Protein AF-A0AA50VNF7-F1 (afdb_monomer)

Structure (mmCIF, N/CA/C/O backbone):
data_AF-A0AA50VNF7-F1
#
_entry.id   AF-A0AA50VNF7-F1
#
loop_
_atom_site.group_PDB
_atom_site.id
_atom_site.type_symbol
_atom_site.label_atom_id
_atom_site.label_alt_id
_atom_site.label_comp_id
_atom_site.label_asym_id
_atom_site.label_entity_id
_atom_site.label_seq_id
_atom_site.pdbx_PDB_ins_code
_atom_site.Cartn_x
_atom_site.Cartn_y
_atom_site.Cartn_z
_atom_site.occupancy
_atom_site.B_iso_or_equiv
_atom_site.auth_seq_id
_atom_site.auth_comp_id
_atom_site.auth_asym_id
_atom_site.auth_atom_id
_atom_site.pdbx_PDB_model_num
ATOM 1 N N . LYS A 1 1 ? -1.725 -6.350 14.701 1.00 88.06 1 LYS A N 1
ATOM 2 C CA . LYS A 1 1 ? -1.535 -5.075 13.963 1.00 88.06 1 LYS A CA 1
ATOM 3 C C . LYS A 1 1 ? -0.117 -4.948 13.410 1.00 88.06 1 LYS A C 1
ATOM 5 O O . LYS A 1 1 ? 0.026 -4.933 12.198 1.00 88.06 1 LYS A O 1
ATOM 10 N N . GLU A 1 2 ? 0.915 -4.910 14.256 1.00 94.56 2 GLU A N 1
ATOM 11 C CA . GLU A 1 2 ? 2.305 -4.661 13.821 1.00 94.56 2 GLU A CA 1
ATOM 12 C C . GLU A 1 2 ? 2.855 -5.678 12.823 1.00 94.56 2 GLU A C 1
ATOM 14 O O . GLU A 1 2 ? 3.373 -5.260 11.798 1.00 94.56 2 GLU A O 1
ATOM 19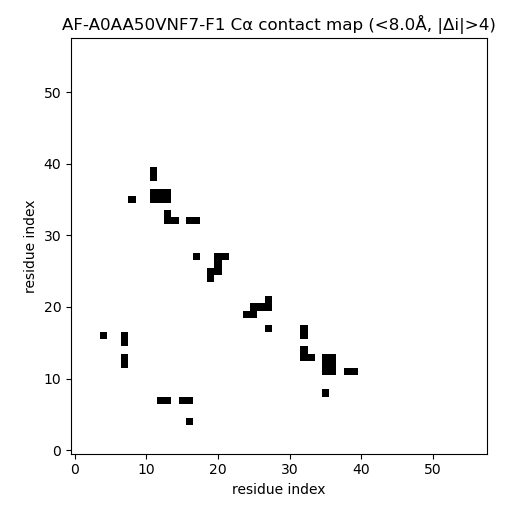 N N . GLN A 1 3 ? 2.678 -6.982 13.056 1.00 96.69 3 GLN A N 1
ATOM 20 C CA . GLN A 1 3 ? 3.151 -8.021 12.126 1.00 96.69 3 GLN A CA 1
ATOM 21 C C . GLN A 1 3 ? 2.552 -7.871 10.718 1.00 96.69 3 GLN A C 1
ATOM 23 O O . GLN A 1 3 ? 3.269 -7.955 9.724 1.00 96.69 3 GLN A O 1
ATOM 28 N N . LEU A 1 4 ? 1.247 -7.585 10.629 1.00 95.69 4 LEU A N 1
ATOM 29 C CA . LEU A 1 4 ? 0.579 -7.348 9.348 1.00 95.69 4 LEU A CA 1
ATOM 30 C C . LEU A 1 4 ? 1.135 -6.088 8.673 1.00 95.69 4 LEU A C 1
ATOM 32 O O . LEU A 1 4 ? 1.490 -6.123 7.500 1.00 95.69 4 LEU A O 1
ATOM 36 N N . LEU A 1 5 ? 1.270 -4.994 9.428 1.00 95.69 5 LEU A N 1
ATOM 37 C CA . LEU A 1 5 ? 1.813 -3.741 8.906 1.00 95.69 5 LEU A CA 1
ATOM 38 C C . LEU A 1 5 ? 3.279 -3.883 8.461 1.00 95.69 5 LEU A C 1
ATOM 40 O O . LEU A 1 5 ? 3.667 -3.284 7.465 1.00 95.69 5 LEU A O 1
ATOM 44 N N . GLN A 1 6 ? 4.087 -4.684 9.158 1.00 96.94 6 GLN A N 1
ATOM 45 C CA . GLN A 1 6 ? 5.461 -4.996 8.759 1.00 96.94 6 GLN A CA 1
ATOM 46 C C . GLN A 1 6 ? 5.507 -5.743 7.425 1.00 96.94 6 GLN A C 1
ATOM 48 O O . GLN A 1 6 ? 6.289 -5.364 6.559 1.00 96.94 6 GLN A O 1
ATOM 53 N N . GLY A 1 7 ? 4.647 -6.749 7.232 1.00 97.38 7 GLY A N 1
ATOM 54 C CA . GLY A 1 7 ? 4.552 -7.467 5.957 1.00 97.38 7 GLY A CA 1
ATOM 55 C C . GLY A 1 7 ? 4.126 -6.558 4.803 1.00 97.38 7 GLY A C 1
ATOM 56 O O . GLY A 1 7 ? 4.745 -6.571 3.742 1.00 97.38 7 GLY A O 1
ATOM 57 N N . ILE A 1 8 ? 3.125 -5.705 5.041 1.00 96.56 8 ILE A N 1
ATOM 58 C CA . ILE A 1 8 ? 2.650 -4.704 4.074 1.00 96.56 8 ILE A CA 1
ATOM 59 C C . ILE A 1 8 ? 3.785 -3.763 3.652 1.00 96.56 8 ILE A C 1
ATOM 61 O O . ILE A 1 8 ? 3.985 -3.550 2.457 1.00 96.56 8 ILE A O 1
ATOM 65 N N . LYS A 1 9 ? 4.544 -3.240 4.626 1.00 96.44 9 LYS A N 1
ATOM 66 C CA . LYS A 1 9 ? 5.691 -2.355 4.383 1.00 96.44 9 LYS A CA 1
ATOM 67 C C . LYS A 1 9 ? 6.807 -3.061 3.623 1.00 96.44 9 LYS A C 1
ATOM 69 O O . LYS A 1 9 ? 7.296 -2.526 2.642 1.00 96.44 9 LYS A O 1
ATOM 74 N N . ALA A 1 10 ? 7.181 -4.271 4.037 1.00 96.69 10 ALA A N 1
ATOM 75 C CA . ALA A 1 10 ? 8.246 -5.036 3.387 1.00 96.69 10 ALA A CA 1
ATOM 76 C C . ALA A 1 10 ? 7.932 -5.353 1.915 1.00 96.69 10 ALA A C 1
ATOM 78 O O . ALA A 1 10 ? 8.838 -5.414 1.087 1.00 96.69 10 ALA A O 1
ATOM 79 N N . GLY A 1 11 ? 6.651 -5.545 1.589 1.00 95.12 11 GLY A N 1
ATOM 80 C CA . GLY A 1 11 ? 6.188 -5.784 0.224 1.00 95.12 11 GLY A CA 1
ATOM 81 C C . GLY A 1 11 ? 5.784 -4.531 -0.552 1.00 95.12 11 GLY A C 1
ATOM 82 O O . GLY A 1 11 ? 5.283 -4.680 -1.662 1.00 95.12 11 GLY A O 1
ATOM 83 N N . ASN A 1 12 ? 5.929 -3.327 0.015 1.00 96.62 12 ASN A N 1
ATOM 84 C CA . ASN A 1 12 ? 5.421 -2.077 -0.560 1.00 96.62 12 ASN A CA 1
ATOM 85 C C . ASN A 1 12 ? 3.964 -2.178 -1.043 1.00 96.62 12 ASN A C 1
ATOM 87 O O . ASN A 1 12 ? 3.601 -1.666 -2.099 1.00 96.62 12 ASN A O 1
ATOM 91 N N . MET A 1 13 ? 3.093 -2.862 -0.303 1.00 95.56 13 MET A N 1
ATOM 92 C CA . MET A 1 13 ? 1.738 -3.179 -0.767 1.00 95.56 13 MET A CA 1
ATOM 93 C C . MET A 1 13 ? 0.776 -1.991 -0.578 1.00 95.56 13 MET A C 1
ATOM 95 O O . MET A 1 13 ? -0.206 -2.096 0.154 1.00 95.56 13 MET A O 1
ATOM 99 N N . ALA A 1 14 ? 1.053 -0.848 -1.216 1.00 95.94 14 ALA A N 1
ATOM 100 C CA . ALA A 1 14 ? 0.327 0.410 -1.002 1.00 95.94 14 ALA A CA 1
ATOM 101 C C . ALA A 1 14 ? -1.204 0.307 -1.169 1.00 95.94 14 ALA A C 1
ATOM 103 O O . ALA A 1 14 ? -1.913 0.743 -0.257 1.00 95.94 14 ALA A O 1
ATOM 104 N N . PRO A 1 15 ? -1.747 -0.334 -2.228 1.00 95.81 15 PRO A N 1
ATOM 105 C CA . PRO A 1 15 ? -3.196 -0.498 -2.355 1.00 95.81 15 PRO A CA 1
ATOM 106 C C . PRO A 1 15 ? -3.779 -1.333 -1.209 1.00 95.81 15 PRO A C 1
ATOM 108 O O . PRO A 1 15 ? -4.784 -0.961 -0.616 1.00 95.81 15 PRO A O 1
ATOM 111 N N . TYR A 1 16 ? -3.099 -2.418 -0.830 1.00 97.06 16 TYR A N 1
ATOM 112 C CA . TYR A 1 16 ? -3.545 -3.299 0.249 1.00 97.06 16 TYR A CA 1
ATOM 113 C C . TYR A 1 16 ? -3.489 -2.616 1.624 1.00 97.06 16 TYR A C 1
ATOM 115 O O . TYR A 1 16 ? -4.378 -2.814 2.445 1.00 97.06 16 TYR A O 1
ATOM 123 N N . TYR A 1 17 ? -2.491 -1.760 1.870 1.00 97.81 17 TYR A N 1
ATOM 124 C CA . TYR A 1 17 ? -2.414 -0.948 3.088 1.00 97.81 17 TYR A CA 1
ATOM 125 C C . TYR A 1 17 ? -3.665 -0.085 3.288 1.00 97.81 17 TYR A C 1
ATOM 127 O O . TYR A 1 17 ? -4.208 -0.033 4.392 1.00 97.81 17 TYR A O 1
ATOM 135 N N . LYS A 1 18 ? -4.127 0.572 2.216 1.00 96.75 18 LYS A N 1
ATOM 136 C CA . LYS A 1 18 ? -5.314 1.430 2.243 1.00 96.75 18 LYS A CA 1
ATOM 137 C C . LYS A 1 18 ? -6.576 0.639 2.592 1.00 96.75 18 LYS A C 1
ATOM 139 O O . LYS A 1 18 ? -7.306 1.057 3.491 1.00 96.75 18 LYS A O 1
ATOM 144 N N . GLU A 1 19 ? -6.788 -0.502 1.937 1.00 97.56 19 GLU A N 1
ATOM 145 C CA . GLU A 1 19 ? -7.938 -1.378 2.206 1.00 97.56 19 GLU A CA 1
ATOM 146 C C . GLU A 1 19 ? -7.908 -1.900 3.649 1.00 97.56 19 GLU A C 1
ATOM 148 O O . GLU A 1 19 ? -8.875 -1.739 4.385 1.00 97.56 19 GLU A O 1
ATOM 153 N N . VAL A 1 20 ? -6.760 -2.396 4.127 1.00 97.00 20 VAL A N 1
ATOM 154 C CA . VAL A 1 20 ? -6.612 -2.887 5.511 1.00 97.00 20 VAL A CA 1
ATOM 155 C C . VAL A 1 20 ? -6.875 -1.785 6.544 1.00 97.00 20 VAL A C 1
ATOM 157 O O . VAL A 1 20 ? -7.493 -2.046 7.579 1.00 97.00 20 VAL A O 1
ATOM 160 N N . CYS A 1 21 ? -6.418 -0.553 6.295 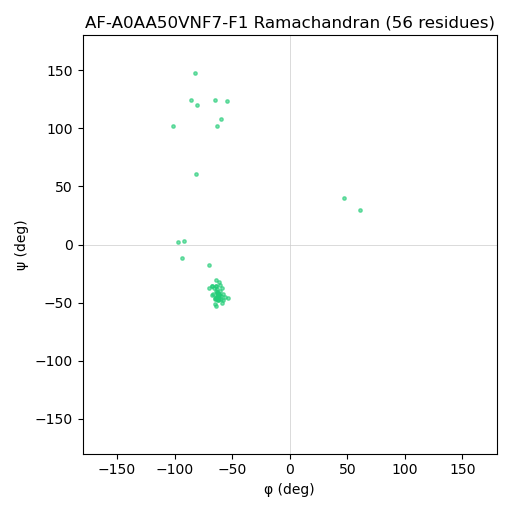1.00 97.19 21 CYS A N 1
ATOM 161 C CA . CYS A 1 21 ? -6.720 0.583 7.166 1.00 97.19 21 CYS A CA 1
ATOM 162 C C . CYS A 1 21 ? -8.218 0.899 7.214 1.00 97.19 21 CYS A C 1
ATOM 164 O O . CYS A 1 21 ? -8.736 1.159 8.299 1.00 97.19 21 CYS A O 1
ATOM 166 N N . SER A 1 22 ? -8.899 0.845 6.069 1.00 97.12 22 SER A N 1
ATOM 167 C CA . SER A 1 22 ? -10.351 1.020 5.976 1.00 97.12 22 SER A CA 1
ATOM 168 C C . SER A 1 22 ? -11.098 -0.093 6.722 1.00 97.12 22 SER A C 1
ATOM 170 O O . SER A 1 22 ? -11.877 0.190 7.631 1.00 97.12 22 SER A O 1
ATOM 172 N N . ASP A 1 23 ? -10.793 -1.354 6.416 1.00 97.56 23 ASP A N 1
ATOM 173 C CA . ASP A 1 23 ? -11.508 -2.530 6.925 1.00 97.56 23 ASP A CA 1
ATOM 174 C C . ASP A 1 23 ? -11.349 -2.722 8.434 1.00 97.56 23 ASP A C 1
ATOM 176 O O . ASP A 1 23 ? -12.280 -3.129 9.129 1.00 97.56 23 ASP A O 1
ATOM 180 N N . LEU A 1 24 ? -10.158 -2.428 8.963 1.00 96.44 24 LEU A N 1
ATOM 181 C CA . LEU A 1 24 ? -9.843 -2.602 10.382 1.00 96.44 24 LEU A CA 1
ATOM 182 C C . LEU A 1 24 ? -9.989 -1.307 11.193 1.00 96.44 24 LEU A C 1
ATOM 184 O O . LEU A 1 24 ? -9.673 -1.300 12.387 1.00 96.44 24 LEU A O 1
ATOM 188 N N . GLY A 1 25 ? -10.419 -0.209 10.560 1.00 96.38 25 GLY A N 1
ATOM 189 C CA . GLY A 1 25 ? -10.553 1.105 11.193 1.00 96.38 25 GLY A CA 1
ATOM 190 C C . GLY A 1 25 ? -9.229 1.664 11.722 1.00 96.38 25 GLY A C 1
ATOM 191 O O . GLY A 1 25 ? -9.202 2.357 12.741 1.00 96.38 25 GLY A O 1
ATOM 192 N N . TRP A 1 26 ? -8.101 1.320 11.095 1.00 96.00 26 TRP A N 1
ATOM 193 C CA . TRP A 1 26 ? -6.796 1.843 11.495 1.00 96.00 26 TRP A CA 1
ATOM 194 C C . TRP A 1 26 ? -6.564 3.228 10.901 1.00 96.00 26 TRP A C 1
ATOM 196 O O . TRP A 1 26 ? -6.963 3.520 9.778 1.00 96.00 26 TRP A O 1
ATOM 206 N N . THR A 1 27 ? -5.829 4.068 11.632 1.00 96.62 27 THR A N 1
ATOM 207 C CA . THR A 1 27 ? -5.350 5.347 11.104 1.00 96.62 27 THR A CA 1
ATOM 208 C C . THR A 1 27 ? -4.570 5.119 9.814 1.00 96.62 27 THR A C 1
ATOM 210 O O . THR A 1 27 ? -3.604 4.350 9.785 1.00 96.62 27 THR A O 1
ATOM 213 N N . PHE A 1 28 ? -5.016 5.789 8.759 1.00 97.19 28 PHE A N 1
ATOM 214 C CA . PHE A 1 28 ? -4.355 5.797 7.469 1.00 97.19 28 PHE A CA 1
ATOM 215 C C . PHE A 1 28 ? -3.267 6.874 7.453 1.00 97.19 28 PHE A C 1
ATOM 217 O O . PHE A 1 28 ? -3.535 8.043 7.729 1.00 97.19 28 PHE A O 1
ATOM 224 N N . ASP A 1 29 ? -2.041 6.466 7.146 1.00 97.69 29 ASP A N 1
ATOM 225 C CA . ASP A 1 29 ? -0.891 7.345 6.978 1.00 97.69 29 ASP A CA 1
ATOM 226 C C . ASP A 1 29 ? -0.629 7.544 5.479 1.00 97.69 29 ASP A C 1
ATOM 228 O O . ASP A 1 29 ? -0.075 6.672 4.802 1.00 97.69 29 ASP A O 1
ATOM 232 N N . GLN A 1 30 ? -1.043 8.703 4.959 1.00 97.50 30 GLN A N 1
ATOM 233 C CA . GLN A 1 30 ? -0.856 9.070 3.553 1.00 97.50 30 GLN A CA 1
ATOM 234 C C . GLN A 1 30 ? 0.626 9.071 3.159 1.00 97.50 30 GLN A C 1
ATOM 236 O O . GLN A 1 30 ? 0.965 8.631 2.065 1.00 97.50 30 GLN A O 1
ATOM 241 N N . LYS A 1 31 ? 1.521 9.503 4.057 1.00 97.69 31 LYS A N 1
ATOM 242 C CA . LYS A 1 31 ? 2.955 9.562 3.767 1.00 97.69 31 LYS A CA 1
ATOM 243 C C . LYS A 1 31 ? 3.511 8.157 3.549 1.00 97.69 31 LYS A C 1
ATOM 245 O O . LYS A 1 31 ? 4.207 7.925 2.566 1.00 97.69 31 LYS A O 1
ATOM 250 N N . LEU A 1 32 ? 3.149 7.215 4.421 1.00 96.75 32 LEU A N 1
ATOM 251 C CA . LEU A 1 32 ? 3.551 5.816 4.275 1.00 96.75 32 LEU A CA 1
ATOM 252 C C . LEU A 1 32 ? 3.016 5.200 2.970 1.00 96.75 32 LEU A C 1
ATOM 254 O O . LEU A 1 32 ? 3.730 4.466 2.287 1.00 96.75 32 LEU A O 1
ATOM 258 N N . HIS A 1 33 ? 1.760 5.486 2.624 1.00 97.94 33 HIS A N 1
ATOM 259 C CA . HIS A 1 33 ? 1.157 5.028 1.373 1.00 97.94 33 HIS A CA 1
ATOM 260 C C . HIS A 1 33 ? 1.917 5.549 0.142 1.00 97.94 33 HIS A C 1
ATOM 262 O O . HIS A 1 33 ? 2.189 4.786 -0.790 1.00 97.94 33 HIS A O 1
ATOM 268 N N . ASP A 1 34 ? 2.279 6.830 0.142 1.00 97.88 34 ASP A N 1
ATOM 269 C CA . ASP A 1 34 ? 2.970 7.468 -0.978 1.00 97.88 34 ASP A CA 1
ATOM 270 C C . ASP A 1 34 ? 4.411 6.963 -1.118 1.00 97.88 34 ASP A C 1
ATOM 272 O O . ASP A 1 34 ? 4.861 6.713 -2.235 1.00 97.88 34 ASP A O 1
ATOM 276 N N . GLU A 1 35 ? 5.107 6.721 -0.002 1.00 97.88 35 GLU A N 1
ATOM 277 C CA . GLU A 1 35 ? 6.433 6.087 0.013 1.00 97.88 35 GLU A CA 1
ATOM 278 C C . GLU A 1 35 ? 6.396 4.693 -0.633 1.00 97.88 35 GLU A C 1
ATOM 280 O O . GLU A 1 35 ? 7.157 4.422 -1.565 1.00 97.88 35 GLU A O 1
ATOM 285 N N . MET A 1 36 ? 5.454 3.835 -0.219 1.00 97.88 36 MET A N 1
ATOM 286 C CA . MET A 1 36 ? 5.288 2.499 -0.811 1.00 97.88 36 MET A CA 1
ATOM 287 C C . MET A 1 36 ? 4.894 2.564 -2.296 1.00 97.88 36 MET A C 1
ATOM 289 O O . MET A 1 36 ? 5.368 1.762 -3.101 1.00 97.88 36 MET A O 1
ATOM 293 N N . THR A 1 37 ? 4.043 3.522 -2.678 1.00 97.31 37 THR A N 1
ATOM 294 C C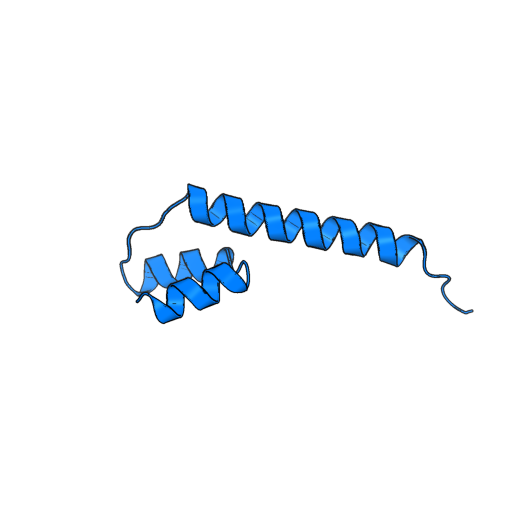A . THR A 1 37 ? 3.627 3.718 -4.077 1.00 97.31 37 THR A CA 1
ATOM 295 C C . THR A 1 37 ? 4.813 4.115 -4.949 1.00 97.31 37 THR A C 1
ATOM 297 O O . THR A 1 37 ? 5.003 3.544 -6.024 1.00 97.31 37 THR A O 1
ATOM 300 N N . LYS A 1 38 ? 5.633 5.054 -4.470 1.00 97.12 38 LYS A N 1
A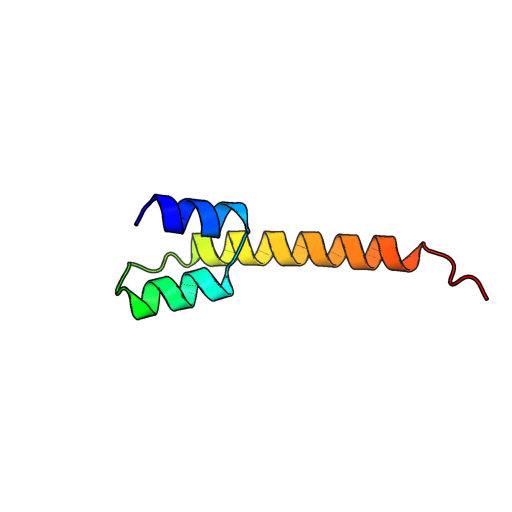TOM 301 C CA . LYS A 1 38 ? 6.822 5.518 -5.179 1.00 97.12 38 LYS A CA 1
ATOM 302 C C . LYS A 1 38 ? 7.830 4.392 -5.381 1.00 97.12 38 LYS A C 1
ATOM 304 O O . LYS A 1 38 ? 8.272 4.182 -6.504 1.00 97.12 38 LYS A O 1
ATOM 309 N N . GLU A 1 39 ? 8.144 3.619 -4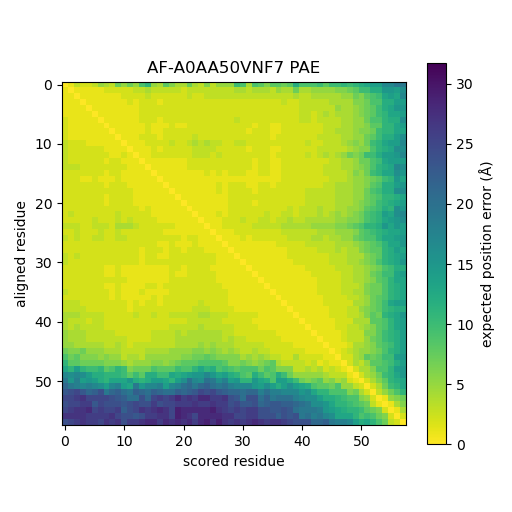.340 1.00 96.00 39 GLU A N 1
ATOM 310 C CA . GLU A 1 39 ? 9.087 2.504 -4.492 1.00 96.00 39 GLU A CA 1
ATOM 311 C C . GLU A 1 39 ? 8.612 1.459 -5.511 1.00 96.00 39 GLU A C 1
ATOM 313 O O . GLU A 1 39 ? 9.429 0.880 -6.226 1.00 96.00 39 GLU A O 1
ATOM 318 N N . ASN A 1 40 ? 7.304 1.209 -5.603 1.00 93.19 40 ASN A N 1
ATOM 319 C CA . ASN A 1 40 ? 6.765 0.315 -6.627 1.00 93.19 40 ASN A CA 1
ATOM 320 C C . ASN A 1 40 ? 6.912 0.888 -8.033 1.00 93.19 40 ASN A C 1
ATOM 322 O O . ASN A 1 40 ? 7.289 0.155 -8.943 1.00 93.19 40 ASN A O 1
ATOM 326 N N . GLN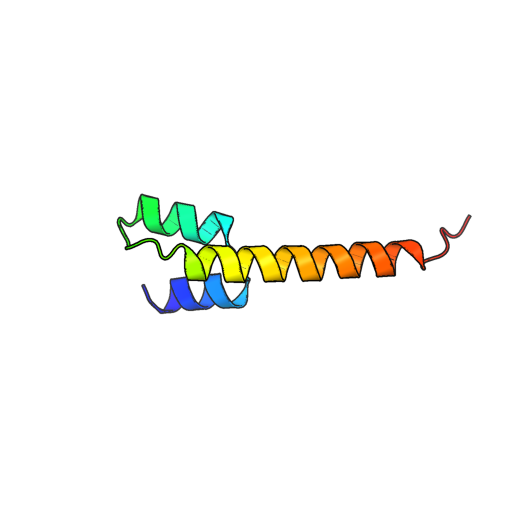 A 1 41 ? 6.628 2.179 -8.215 1.00 95.06 41 GLN A N 1
ATOM 327 C CA . GLN A 1 41 ? 6.802 2.853 -9.502 1.00 95.06 41 GLN A CA 1
ATOM 328 C C . GLN A 1 41 ? 8.270 2.842 -9.939 1.00 95.06 41 GLN A C 1
ATOM 330 O O . GLN A 1 41 ? 8.553 2.495 -11.082 1.00 95.06 41 GLN A O 1
ATOM 335 N N . ASP A 1 42 ? 9.198 3.113 -9.019 1.00 94.06 42 ASP A N 1
ATOM 336 C CA . ASP A 1 42 ? 10.638 3.083 -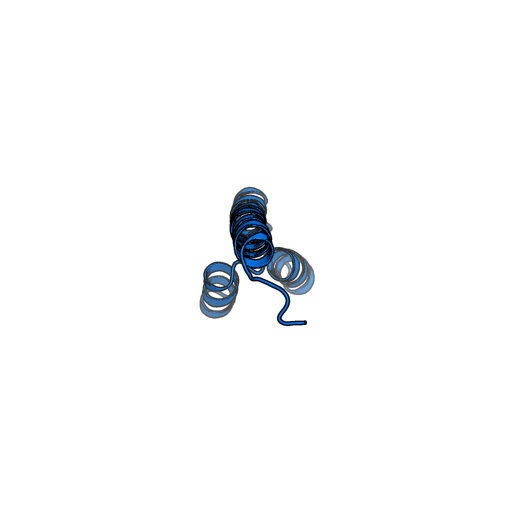9.289 1.00 94.06 42 ASP A CA 1
ATOM 337 C C . ASP A 1 42 ? 11.109 1.670 -9.686 1.00 94.06 42 ASP A C 1
ATOM 339 O O . ASP A 1 42 ? 11.906 1.514 -10.612 1.00 94.06 42 ASP A O 1
ATOM 343 N N . LYS A 1 43 ? 10.604 0.616 -9.025 1.00 91.25 43 LYS A N 1
ATOM 344 C CA . LYS A 1 43 ? 10.906 -0.783 -9.390 1.00 91.25 43 LYS A CA 1
ATOM 345 C C . LYS A 1 43 ? 10.319 -1.162 -10.752 1.00 91.25 43 LYS A C 1
ATOM 347 O O . LYS A 1 43 ? 11.003 -1.798 -11.545 1.00 91.25 43 LYS A O 1
ATOM 352 N N . LEU A 1 44 ? 9.081 -0.758 -11.041 1.00 91.94 44 LEU A N 1
ATOM 353 C CA . LEU A 1 44 ? 8.437 -1.006 -12.335 1.00 91.94 44 LEU A CA 1
ATOM 354 C C . LEU A 1 44 ? 9.158 -0.300 -13.486 1.00 91.94 44 LEU A C 1
ATOM 356 O O . LEU A 1 44 ? 9.306 -0.891 -14.549 1.00 91.94 44 LEU A O 1
ATOM 360 N N . ALA A 1 45 ? 9.623 0.933 -13.274 1.00 91.19 45 ALA A N 1
ATOM 361 C CA . ALA A 1 45 ? 10.390 1.671 -14.272 1.00 91.19 45 ALA A CA 1
ATOM 362 C C . ALA A 1 45 ? 11.705 0.955 -14.617 1.00 91.19 45 ALA A C 1
ATOM 364 O O . ALA A 1 45 ? 12.027 0.818 -15.791 1.00 91.19 45 ALA A O 1
ATOM 365 N N . LYS A 1 46 ? 12.409 0.423 -13.608 1.00 87.12 46 LYS A N 1
ATOM 366 C CA . LYS A 1 46 ? 13.624 -0.381 -13.817 1.00 87.12 46 LYS A CA 1
ATOM 367 C C . LYS A 1 46 ? 13.360 -1.646 -14.626 1.00 87.12 46 LYS A C 1
ATOM 369 O O . LYS A 1 46 ? 14.109 -1.935 -15.544 1.00 87.12 46 LYS A O 1
ATOM 374 N N . PHE A 1 47 ? 12.277 -2.369 -14.337 1.00 85.12 47 PHE A N 1
ATOM 375 C CA . PHE A 1 47 ? 11.932 -3.552 -15.132 1.00 85.12 47 PHE A CA 1
ATOM 376 C C . PHE A 1 47 ? 11.603 -3.206 -16.589 1.00 85.12 47 PHE A C 1
ATOM 378 O O . PHE A 1 47 ? 11.968 -3.955 -17.482 1.00 85.12 47 PHE A O 1
ATOM 385 N N . GLN A 1 48 ? 10.959 -2.064 -16.847 1.00 83.50 48 GLN A N 1
ATOM 386 C CA . GLN A 1 48 ? 10.697 -1.609 -18.218 1.00 83.50 48 GLN A CA 1
ATOM 387 C C . GLN A 1 48 ? 11.981 -1.220 -18.964 1.00 83.50 48 GLN A C 1
ATOM 389 O O . GLN A 1 48 ? 12.069 -1.440 -20.171 1.00 83.50 48 GLN A O 1
ATOM 394 N N . GLU A 1 49 ? 12.957 -0.644 -18.262 1.00 79.62 49 GLU A N 1
ATOM 395 C CA . GLU A 1 49 ? 14.290 -0.362 -18.802 1.00 79.62 49 GLU A CA 1
ATOM 396 C C . GLU A 1 49 ? 15.019 -1.673 -19.145 1.00 79.62 49 GLU A C 1
ATOM 398 O O . GLU A 1 49 ? 15.407 -1.854 -20.298 1.00 79.62 49 GLU A O 1
ATOM 403 N N . ASP A 1 50 ? 15.079 -2.627 -18.209 1.00 74.81 50 ASP A N 1
ATOM 404 C CA . ASP A 1 50 ? 15.726 -3.934 -18.399 1.00 74.81 50 ASP A CA 1
ATOM 405 C C . ASP A 1 50 ? 15.074 -4.762 -19.531 1.00 74.81 50 ASP A C 1
ATOM 407 O O . ASP A 1 50 ? 15.767 -5.342 -20.371 1.00 74.81 50 ASP A O 1
ATOM 411 N N . ASP A 1 51 ? 13.737 -4.797 -19.606 1.00 66.62 51 ASP A N 1
ATOM 412 C CA . ASP A 1 51 ? 13.005 -5.534 -20.645 1.00 66.62 51 ASP A CA 1
ATOM 413 C C . ASP A 1 51 ? 13.282 -4.967 -22.049 1.00 66.62 51 ASP A C 1
ATOM 415 O O . ASP A 1 51 ? 13.305 -5.718 -23.029 1.00 66.62 51 ASP A O 1
ATOM 419 N N . SER A 1 52 ? 13.550 -3.659 -22.162 1.00 62.91 52 SER A N 1
ATOM 420 C CA . SER A 1 52 ? 13.894 -3.015 -23.436 1.00 62.91 52 SER A CA 1
ATOM 421 C C . SER A 1 52 ? 15.283 -3.399 -23.969 1.00 62.91 52 SER A C 1
ATOM 423 O O . SER A 1 52 ? 15.538 -3.248 -25.166 1.00 62.91 52 SER A O 1
ATOM 425 N N . GLU A 1 53 ? 16.158 -3.939 -23.115 1.00 60.97 53 GLU A N 1
ATOM 426 C CA . GLU A 1 53 ? 17.511 -4.376 -23.479 1.00 60.97 53 GLU A CA 1
ATOM 427 C C . GLU A 1 53 ? 17.592 -5.867 -23.846 1.00 60.97 53 GLU A C 1
ATOM 429 O O . GLU A 1 53 ? 18.594 -6.315 -24.413 1.00 60.97 53 GLU A O 1
ATOM 434 N N . THR A 1 54 ? 16.544 -6.657 -23.579 1.00 61.22 54 THR A N 1
ATOM 435 C CA . THR A 1 54 ? 16.527 -8.080 -23.948 1.00 61.22 54 THR A CA 1
ATOM 436 C C . THR A 1 54 ? 16.161 -8.281 -25.427 1.00 61.22 54 THR A C 1
ATOM 438 O O . THR A 1 54 ? 15.066 -7.907 -25.853 1.00 61.22 54 THR A O 1
ATOM 441 N N . PRO A 1 55 ? 17.032 -8.897 -26.257 1.00 60.09 55 PRO A N 1
ATOM 442 C CA . PRO A 1 55 ? 16.673 -9.230 -27.627 1.00 60.09 55 PRO A CA 1
ATOM 443 C C . PRO A 1 55 ? 15.549 -10.264 -27.602 1.00 60.09 55 PRO A C 1
ATOM 445 O O . PRO A 1 55 ? 15.701 -11.345 -27.028 1.00 60.09 55 PRO A O 1
ATOM 448 N N . VAL A 1 56 ? 14.432 -9.956 -28.260 1.00 63.53 56 VAL A N 1
ATOM 449 C CA . VAL A 1 56 ? 13.427 -10.964 -28.599 1.00 63.53 56 VAL A CA 1
ATOM 450 C C . VAL A 1 56 ? 14.115 -11.952 -29.540 1.00 63.53 56 VAL A C 1
ATOM 452 O O . VAL A 1 56 ? 14.357 -11.628 -30.702 1.00 63.53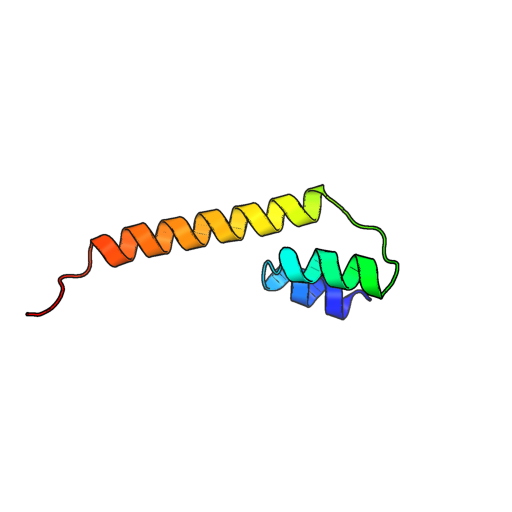 56 VAL A O 1
ATOM 455 N N . TRP A 1 57 ? 14.510 -13.120 -29.029 1.00 67.06 57 TRP A N 1
ATOM 456 C CA . TRP A 1 57 ? 15.057 -14.189 -29.861 1.00 67.06 57 TRP A CA 1
ATOM 457 C C . TRP A 1 57 ? 13.988 -14.584 -30.890 1.00 67.06 57 TRP A C 1
ATOM 459 O O . TRP A 1 57 ? 12.946 -15.125 -30.515 1.00 67.06 57 TRP A O 1
ATOM 469 N N . GLN A 1 58 ? 14.230 -14.211 -32.153 1.00 50.50 58 GLN A N 1
ATOM 470 C CA . 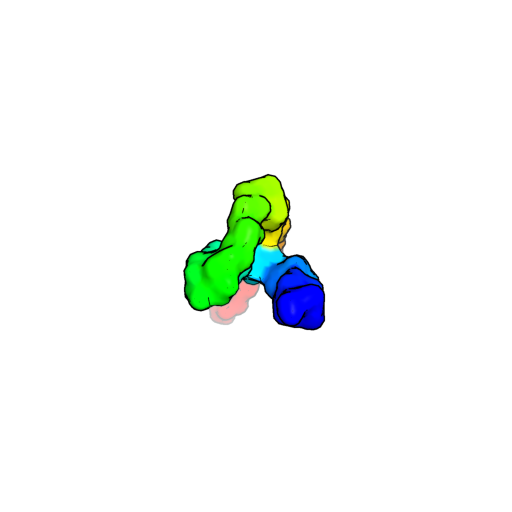GLN A 1 58 ? 13.399 -14.534 -33.320 1.00 50.50 58 GLN A CA 1
ATOM 471 C C . GLN A 1 58 ? 13.436 -16.026 -33.642 1.00 50.50 58 GLN A C 1
ATOM 473 O O . GLN A 1 58 ? 14.530 -16.626 -33.528 1.00 50.50 58 GLN A O 1
#

Mean predicted aligned error: 5.64 Å

Secondary structure (DSSP, 8-state):
-HHHHHHHHHTT-HHHHHHHHHHTTPPP-HHHHHHHHHHHHHHHHHHHHHHHHS----

Sequence (58 aa):
KEQLLQGIKAGNMAPYYKEVCSDLGWTFDQKLHDEMTKENQDKLAKFQEDDSETPVWQ

pLDDT: mean 90.1, std 12.38, range [50.5, 97.94]

Solvent-accessible surface area (backbone atoms only — not comparable to full-atom values): 3413 Å² total; per-residue (Å²): 110,66,72,59,52,50,53,36,59,77,65,37,36,30,73,58,51,55,50,51,20,62,79,70,70,43,88,77,56,66,67,62,38,50,52,23,45,48,56,49,51,57,51,51,52,50,52,55,55,55,58,72,69,54,78,80,84,126

Organism: NCBI:txid2847971

Foldseek 3Di:
DVVVVVVCLVQLVLVVLVVCCVVVVNDDDPVSSVVSVVVVVVVVVVVVVVVVPDDPPD

Radius of gyration: 15.58 Å; Cα contacts (8 Å, |Δi|>4): 26; chains: 1; bounding box: 29×24×47 Å